Protein AF-A0A7S4ITD5-F1 (afdb_monomer)

Radius of gyration: 24.99 Å; Cα contacts (8 Å, |Δi|>4): 161; chains: 1; bounding box: 63×53×58 Å

pLDDT: mean 84.66, std 16.17, range [37.25, 98.0]

InterPro domains:
  IPR015943 WD40/YVTN repeat-like-containing domain superfamily [G3DSA:2.130.10.10] (2-122)
  IPR036322 WD40-repeat-containing domain superfamily [SSF50978] (5-65)
  IPR050687 Dynein axonemal intermediate chain 1/2/3/4 [PTHR12442] (1-124)

Sequence (159 aa):
RPAVIFIGKTDGNIDIWDLLDRSHEPSMTVNVTSAAVTSMQFHASANRQLLAVGDDQGTVHVMEVPRILRRAANNEKTFTQTFFDREVKRVEYGQRRVEERKAELQSKSEGKGGDDSKDELSPAEKAAKEEELLELTFRAMEEAFKEEMGLTEKPKEES

Foldseek 3Di:
DVQWDWDFAQQQKIFIQRCVPDVPGGPDIDRQDRGGFDDWDWDDDPQWIKIWTAGPVRDIDIDTDDPVRPDDDPCNVVVNVVSVVVVVVVVVVVVVVVVVVVVVVVVVVVVPPDDDDDDPDDPVRVVVVVVVVVVVVVVVVVVVVCVVVVVDDDPDDDD

Mean predicted aligned error: 14.82 Å

Nearest PDB structures (foldseek):
  8j07-assembly1_m2  TM=7.144E-01  e=4.613E-06  Homo sapiens
  8j07-assembly1_q1  TM=7.928E-01  e=2.045E-02  Homo sapiens
  8j07-assembly1_s1  TM=7.245E-01  e=1.367E-02  Homo sapiens
  5y31-assembly2_D  TM=6.666E-01  e=2.289E-01  Homo sapiens
  7uhy-assembly1_H-2  TM=6.322E-01  e=2.161E-01  Homo sapiens

Organism: NCBI:txid72548

Secondary structure (DSSP, 8-state):
-TTEEEEE-TTSEEEEEETTT-SSS-SEEEE--SS-EEEEEEEEETTEEEEEEEETTS-EEEEEPPHHHHSPPTTHHHHHHHHHHHHHHHHHHHHHHHHHHHHHHHHHHHTTSS--------HHHHHHHHHHHHHHHHHHHHHHHHHHTT---------

Solvent-accessible surface area (backbone atoms only — not comparable to full-atom values): 9401 Å² total; per-residue (Å²): 73,84,44,52,47,78,44,66,32,68,70,11,33,35,36,34,30,32,56,86,81,36,75,90,50,64,72,42,76,45,80,77,46,87,41,30,43,73,45,76,47,79,47,80,50,102,88,48,38,35,37,40,36,30,33,75,84,76,47,75,49,77,45,74,56,53,68,81,72,55,58,63,61,89,65,41,63,59,52,43,51,54,50,50,58,51,50,52,54,51,52,54,51,51,54,54,53,52,52,52,52,52,52,56,51,51,55,53,61,68,68,67,80,78,81,94,76,84,92,73,79,50,73,68,60,51,51,53,52,51,50,53,49,50,53,51,52,49,51,54,50,53,52,51,49,33,57,76,70,65,66,65,82,72,80,80,81,87,127

Structure (mmCIF, N/CA/C/O backbone):
data_AF-A0A7S4ITD5-F1
#
_entry.id   AF-A0A7S4ITD5-F1
#
loop_
_atom_site.group_PDB
_atom_site.id
_atom_site.type_symbol
_atom_site.label_atom_id
_atom_site.label_alt_id
_atom_site.label_comp_id
_atom_site.label_asym_id
_atom_site.label_entity_id
_atom_site.label_seq_id
_atom_site.pdbx_PDB_ins_code
_atom_site.Cartn_x
_atom_site.Cartn_y
_atom_site.Cartn_z
_atom_site.occupancy
_atom_site.B_iso_or_equiv
_atom_site.auth_seq_id
_atom_site.auth_comp_id
_atom_site.auth_asym_id
_atom_site.auth_atom_id
_atom_site.pdbx_PDB_model_num
ATOM 1 N N . ARG A 1 1 ? 8.542 8.799 -1.456 1.00 88.19 1 ARG A N 1
ATOM 2 C CA . ARG A 1 1 ? 7.323 9.497 -0.995 1.00 88.19 1 ARG A CA 1
ATOM 3 C C . ARG A 1 1 ? 6.844 8.807 0.266 1.00 88.19 1 ARG A C 1
ATOM 5 O O . ARG A 1 1 ? 6.531 7.633 0.159 1.00 88.19 1 ARG A O 1
ATOM 12 N N . PRO A 1 2 ? 6.928 9.441 1.444 1.00 89.38 2 PRO A N 1
ATOM 13 C CA . PRO A 1 2 ? 6.573 8.795 2.710 1.00 89.38 2 PRO A CA 1
ATOM 14 C C . PRO A 1 2 ? 5.062 8.599 2.918 1.00 89.38 2 PRO A C 1
ATOM 16 O O . PRO A 1 2 ? 4.696 7.748 3.715 1.00 89.38 2 PRO A O 1
ATOM 19 N N . ALA A 1 3 ? 4.203 9.347 2.216 1.00 93.38 3 ALA A N 1
ATOM 20 C CA . ALA A 1 3 ? 2.746 9.241 2.356 1.00 93.38 3 ALA A CA 1
ATOM 21 C C . ALA A 1 3 ? 2.096 8.163 1.471 1.00 93.38 3 ALA A C 1
ATOM 23 O O . ALA A 1 3 ? 0.890 7.945 1.571 1.00 93.38 3 ALA A O 1
ATOM 24 N N . VAL A 1 4 ? 2.873 7.531 0.582 1.00 94.75 4 VAL A N 1
ATOM 25 C CA . VAL A 1 4 ? 2.357 6.590 -0.417 1.00 94.75 4 VAL A CA 1
ATOM 26 C C . VAL A 1 4 ? 2.638 5.156 0.007 1.00 94.75 4 VAL A C 1
ATOM 28 O O . VAL A 1 4 ? 3.789 4.809 0.277 1.00 94.75 4 VAL A O 1
ATOM 31 N N . ILE A 1 5 ? 1.601 4.321 0.017 1.00 95.38 5 ILE A N 1
ATOM 32 C CA . ILE A 1 5 ? 1.662 2.911 0.414 1.00 95.38 5 ILE A CA 1
ATOM 33 C C . ILE A 1 5 ? 1.135 2.049 -0.733 1.00 95.38 5 ILE A C 1
ATOM 35 O O . ILE A 1 5 ? 0.177 2.416 -1.407 1.00 95.38 5 ILE A O 1
ATOM 39 N N . PHE A 1 6 ? 1.774 0.903 -0.955 1.00 97.12 6 PHE A N 1
ATOM 40 C CA . PHE A 1 6 ? 1.351 -0.096 -1.931 1.00 97.12 6 PHE A CA 1
ATOM 41 C C . PHE A 1 6 ? 0.923 -1.350 -1.177 1.00 97.12 6 PHE A C 1
ATOM 43 O O . PHE A 1 6 ? 1.674 -1.845 -0.335 1.00 97.12 6 PHE A O 1
ATOM 50 N N . ILE A 1 7 ? -0.267 -1.854 -1.481 1.00 97.44 7 ILE A N 1
ATOM 51 C CA . ILE A 1 7 ? -0.854 -3.030 -0.844 1.00 97.44 7 ILE A CA 1
ATOM 52 C C . ILE A 1 7 ? -1.181 -4.040 -1.936 1.00 97.44 7 ILE A C 1
ATOM 54 O O . ILE A 1 7 ? -2.013 -3.774 -2.798 1.00 97.44 7 ILE A O 1
ATOM 58 N N . GLY A 1 8 ? -0.512 -5.188 -1.905 1.00 97.38 8 GLY A N 1
ATOM 59 C CA . GLY A 1 8 ? -0.824 -6.321 -2.769 1.00 97.38 8 GLY A CA 1
ATOM 60 C C . GLY A 1 8 ? -1.982 -7.112 -2.176 1.00 97.38 8 GLY A C 1
ATOM 61 O O . GLY A 1 8 ? -1.991 -7.374 -0.973 1.00 97.38 8 GLY A O 1
ATOM 62 N N . LYS A 1 9 ? -2.958 -7.462 -3.009 1.00 97.31 9 LYS A N 1
ATOM 63 C CA . LYS A 1 9 ? -4.147 -8.219 -2.621 1.00 97.31 9 LYS A CA 1
ATOM 64 C C . LYS A 1 9 ? -4.092 -9.648 -3.161 1.00 97.31 9 LYS A C 1
ATOM 66 O O . LYS A 1 9 ? -3.332 -9.979 -4.073 1.00 97.31 9 LYS A O 1
ATOM 71 N N . THR A 1 10 ? -4.912 -10.511 -2.573 1.00 97.31 10 THR A N 1
ATOM 72 C CA . THR A 1 10 ? -5.017 -11.932 -2.938 1.00 97.31 10 THR A CA 1
ATOM 73 C C . THR A 1 10 ? -5.730 -12.166 -4.271 1.00 97.31 10 THR A C 1
ATOM 75 O O . THR A 1 10 ? -5.626 -13.248 -4.831 1.00 97.31 10 THR A O 1
ATOM 78 N N . ASP A 1 11 ? -6.418 -11.157 -4.801 1.00 96.31 11 ASP A N 1
ATOM 79 C CA . ASP A 1 11 ? -7.054 -11.158 -6.122 1.00 96.31 11 ASP A CA 1
ATOM 80 C C . ASP A 1 11 ? -6.102 -10.709 -7.250 1.00 96.31 11 ASP A C 1
ATOM 82 O O . ASP A 1 11 ? -6.534 -10.549 -8.391 1.00 96.31 11 ASP A O 1
ATOM 86 N N . GLY A 1 12 ? -4.824 -10.471 -6.930 1.00 96.25 12 GLY A N 1
ATOM 87 C CA . GLY A 1 12 ? -3.802 -10.045 -7.887 1.00 96.25 12 GLY A CA 1
ATOM 88 C C . GLY A 1 12 ? -3.799 -8.550 -8.213 1.00 96.25 12 GLY A C 1
ATOM 89 O O . GLY A 1 12 ? -3.003 -8.080 -9.037 1.00 96.25 12 GLY A O 1
ATOM 90 N N . ASN A 1 13 ? -4.645 -7.778 -7.526 1.00 97.56 13 ASN A N 1
ATOM 91 C CA . ASN A 1 13 ? -4.640 -6.325 -7.594 1.00 97.56 13 ASN A CA 1
ATOM 92 C C . ASN A 1 13 ? -3.625 -5.714 -6.617 1.00 97.56 13 ASN A C 1
ATOM 94 O O . ASN A 1 13 ? -3.350 -6.241 -5.539 1.00 97.56 13 ASN A O 1
ATOM 98 N N . ILE A 1 14 ? -3.114 -4.538 -6.971 1.00 97.88 14 ILE A N 1
ATOM 99 C CA . ILE A 1 14 ? -2.313 -3.683 -6.100 1.00 97.88 14 ILE A CA 1
ATOM 100 C C . ILE A 1 14 ? -3.061 -2.375 -5.877 1.00 97.88 14 ILE A C 1
ATOM 102 O O . ILE A 1 14 ? -3.307 -1.623 -6.822 1.00 97.88 14 ILE A O 1
ATOM 106 N N . ASP A 1 15 ? -3.378 -2.090 -4.619 1.00 97.56 15 ASP A N 1
ATOM 107 C CA . ASP A 1 15 ? -3.933 -0.811 -4.196 1.00 97.56 15 ASP A CA 1
ATOM 108 C C . ASP A 1 15 ? -2.815 0.153 -3.818 1.00 97.56 15 ASP A C 1
ATOM 110 O O . ASP A 1 15 ? -1.914 -0.161 -3.038 1.00 97.56 15 ASP A O 1
ATOM 114 N N . ILE A 1 16 ? -2.898 1.355 -4.365 1.00 96.75 16 ILE A N 1
ATOM 115 C CA . ILE A 1 16 ? -1.952 2.437 -4.147 1.00 96.75 16 ILE A CA 1
ATOM 116 C C . ILE A 1 16 ? -2.683 3.523 -3.372 1.00 96.75 16 ILE A C 1
ATOM 118 O O . ILE A 1 16 ? -3.628 4.137 -3.868 1.00 96.75 16 ILE A O 1
ATOM 122 N N . TRP A 1 17 ? -2.215 3.764 -2.157 1.00 96.69 17 TRP A N 1
ATOM 123 C CA . TRP A 1 17 ? -2.778 4.728 -1.225 1.00 96.69 17 TRP A CA 1
ATOM 124 C C . TRP A 1 17 ? -1.893 5.964 -1.168 1.00 96.69 17 TRP A C 1
ATOM 126 O O . TRP A 1 17 ? -0.683 5.828 -1.008 1.00 96.69 17 TRP A O 1
ATOM 136 N N . ASP A 1 18 ? -2.482 7.154 -1.260 1.00 94.38 18 ASP A N 1
ATOM 137 C CA . ASP A 1 18 ? -1.823 8.424 -0.953 1.00 94.38 18 ASP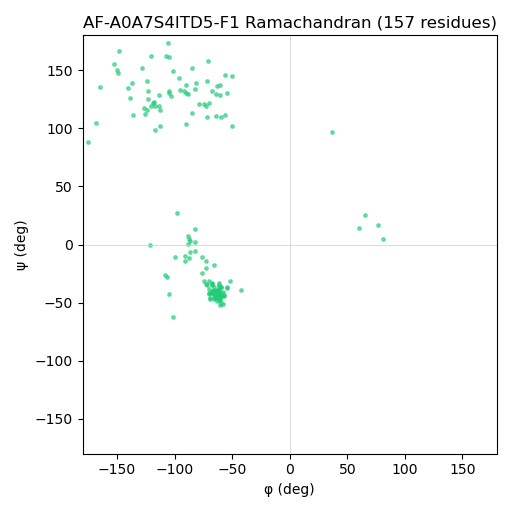 A CA 1
ATOM 138 C C . ASP A 1 18 ? -2.545 9.079 0.226 1.00 94.38 18 ASP A C 1
ATOM 140 O O . ASP A 1 18 ? -3.589 9.714 0.070 1.00 94.38 18 ASP A O 1
ATOM 144 N N . LEU A 1 19 ? -1.984 8.909 1.425 1.00 93.31 19 LEU A N 1
ATOM 145 C CA . LEU A 1 19 ? -2.635 9.312 2.675 1.00 93.31 19 LEU A CA 1
ATOM 146 C C . LEU A 1 19 ? -2.809 10.831 2.813 1.00 93.31 19 LEU A C 1
ATOM 148 O O . LEU A 1 19 ? -3.607 11.280 3.634 1.00 93.31 19 LEU A O 1
ATOM 152 N N . LEU A 1 20 ? -2.067 11.621 2.033 1.00 91.75 20 LEU A N 1
ATOM 153 C CA . LEU A 1 20 ? -2.190 13.079 2.019 1.00 91.75 20 LEU A CA 1
ATOM 154 C C . LEU A 1 20 ? -3.191 13.586 0.967 1.00 91.75 20 LEU A C 1
ATOM 156 O O . LEU A 1 20 ? -3.520 14.770 0.996 1.00 91.75 20 LEU A O 1
ATOM 160 N N . ASP A 1 21 ? -3.671 12.717 0.072 1.00 90.88 21 ASP A N 1
ATOM 161 C CA . ASP A 1 21 ? -4.739 13.005 -0.897 1.00 90.88 21 ASP A CA 1
ATOM 162 C C . ASP A 1 21 ? -6.073 12.409 -0.426 1.00 90.88 21 ASP A C 1
ATOM 164 O O . ASP A 1 21 ? -7.023 13.130 -0.116 1.00 90.88 21 ASP A O 1
ATOM 168 N N . ARG A 1 22 ? -6.131 11.077 -0.306 1.00 92.19 22 ARG A N 1
ATOM 169 C CA . ARG A 1 22 ? -7.322 10.325 0.100 1.00 92.19 22 ARG A CA 1
ATOM 170 C C . ARG A 1 22 ? -6.934 9.248 1.104 1.00 92.19 22 ARG A C 1
ATOM 172 O O . ARG A 1 22 ? -6.274 8.271 0.773 1.00 92.19 22 ARG A O 1
ATOM 179 N N . SER A 1 23 ? -7.368 9.429 2.350 1.00 92.75 23 SER A N 1
ATOM 180 C CA . SER A 1 23 ? -7.108 8.481 3.441 1.00 92.75 23 SER A CA 1
ATOM 181 C C . SER A 1 23 ? -8.189 7.409 3.614 1.00 92.75 23 SER A C 1
ATOM 183 O O . SER A 1 23 ? -7.965 6.439 4.328 1.00 92.75 23 SER A O 1
ATOM 185 N N . HIS A 1 24 ? -9.361 7.584 2.998 1.00 91.88 24 HIS A N 1
ATOM 186 C CA . HIS A 1 24 ? -10.528 6.711 3.177 1.00 91.88 24 HIS A CA 1
ATOM 187 C C . HIS A 1 24 ? -10.704 5.679 2.054 1.00 91.88 24 HIS A C 1
ATOM 189 O O . HIS A 1 24 ? -11.520 4.774 2.188 1.00 91.88 24 HIS A O 1
ATOM 195 N N . GLU A 1 25 ? -9.957 5.810 0.958 1.00 95.88 25 GLU A N 1
ATOM 196 C CA . GLU A 1 25 ? -10.015 4.917 -0.199 1.00 95.88 25 GLU A CA 1
ATOM 197 C C . GLU A 1 25 ? -8.664 4.897 -0.933 1.00 95.88 25 GLU A C 1
ATOM 199 O O . GLU A 1 25 ? -7.910 5.875 -0.842 1.00 95.88 25 GLU A O 1
ATOM 204 N N . PRO A 1 26 ? -8.341 3.823 -1.677 1.00 96.56 26 PRO A N 1
ATOM 205 C CA . PRO A 1 26 ? -7.137 3.789 -2.492 1.00 96.56 26 PRO A CA 1
ATOM 206 C C . PRO A 1 26 ? -7.197 4.856 -3.590 1.00 96.56 26 PRO A C 1
ATOM 208 O O . PRO A 1 26 ? -8.195 5.012 -4.296 1.00 96.56 26 PRO A O 1
ATOM 211 N N . SER A 1 27 ? -6.091 5.569 -3.790 1.00 94.81 27 SER A N 1
ATOM 212 C CA . SER A 1 27 ? -5.991 6.575 -4.846 1.00 94.81 27 SER A CA 1
ATOM 213 C C . SER A 1 27 ? -6.022 5.939 -6.237 1.00 94.81 27 SER A C 1
ATOM 215 O O . SER A 1 27 ? -6.526 6.552 -7.183 1.00 94.81 27 SER A O 1
ATOM 217 N N . MET A 1 28 ? -5.466 4.728 -6.363 1.00 94.38 28 MET A N 1
ATOM 218 C CA . MET A 1 28 ? -5.457 3.919 -7.582 1.00 94.38 28 MET A CA 1
ATOM 219 C C . MET A 1 28 ? -5.462 2.426 -7.236 1.00 94.38 28 MET A C 1
ATOM 221 O O . MET A 1 28 ? -4.817 2.016 -6.276 1.00 94.38 28 MET A O 1
ATOM 225 N N . THR A 1 29 ? -6.085 1.613 -8.084 1.00 96.38 29 THR A N 1
ATOM 226 C CA . THR A 1 29 ? -5.979 0.147 -8.049 1.00 96.38 29 THR A CA 1
ATOM 227 C C . THR A 1 29 ? -5.486 -0.335 -9.406 1.00 96.38 29 THR A C 1
ATOM 229 O O . THR A 1 29 ? -5.999 0.096 -10.440 1.00 96.38 29 THR A O 1
ATOM 232 N N . VAL A 1 30 ? -4.479 -1.206 -9.417 1.00 95.75 30 VAL A N 1
ATOM 233 C CA . VAL A 1 30 ? -3.892 -1.763 -10.641 1.00 95.75 30 VAL A CA 1
ATOM 234 C C . VAL A 1 30 ? -3.963 -3.281 -10.592 1.00 95.75 30 VAL A C 1
ATOM 236 O O . VAL A 1 30 ? -3.444 -3.886 -9.661 1.00 95.75 30 VAL A O 1
ATOM 239 N N . ASN A 1 31 ? -4.561 -3.893 -11.611 1.00 96.50 31 ASN A N 1
ATOM 240 C CA . ASN A 1 31 ? -4.513 -5.340 -11.792 1.00 96.50 31 ASN A CA 1
ATOM 241 C C . ASN A 1 31 ? -3.163 -5.732 -12.407 1.00 96.50 31 ASN A C 1
ATOM 243 O O . ASN A 1 31 ? -2.815 -5.241 -13.484 1.00 96.50 31 ASN A O 1
ATOM 247 N N . VAL A 1 32 ? -2.406 -6.579 -11.708 1.00 95.50 32 VAL A N 1
ATOM 248 C CA . VAL A 1 32 ? -1.096 -7.067 -12.162 1.00 95.50 32 VAL A CA 1
ATOM 249 C C . VAL A 1 32 ? -1.178 -8.511 -12.643 1.00 95.50 32 VAL A C 1
ATOM 251 O O . VAL A 1 32 ? -0.582 -8.852 -13.662 1.00 95.50 32 VAL A O 1
ATOM 254 N N . THR A 1 33 ? -1.906 -9.356 -11.921 1.00 95.12 33 THR A N 1
ATOM 255 C CA . THR A 1 33 ? -2.037 -10.788 -12.200 1.00 95.12 33 THR A CA 1
ATOM 256 C C . THR A 1 33 ? -3.427 -11.266 -11.775 1.00 95.12 33 THR A C 1
ATOM 258 O O . THR A 1 33 ? -4.140 -10.560 -11.073 1.00 95.12 33 THR A O 1
ATOM 261 N N . SER A 1 34 ? -3.835 -12.463 -12.195 1.00 94.88 34 SER A N 1
ATOM 262 C CA . SER A 1 34 ? -5.045 -13.127 -11.681 1.00 94.88 34 SER A CA 1
ATOM 263 C C . SER A 1 34 ? -4.777 -13.989 -10.439 1.00 94.88 34 SER A C 1
ATOM 265 O O . SER A 1 34 ? -5.682 -14.667 -9.960 1.00 94.88 34 SER A O 1
ATOM 267 N N . ALA A 1 35 ? -3.526 -14.028 -9.979 1.00 96.38 35 ALA A N 1
ATOM 268 C CA . ALA A 1 35 ? -3.024 -14.839 -8.874 1.00 96.38 35 ALA A CA 1
ATOM 269 C C . ALA A 1 35 ? -2.778 -13.994 -7.612 1.00 96.38 35 ALA A C 1
ATOM 271 O O . ALA A 1 35 ? -2.635 -12.777 -7.703 1.00 96.38 35 ALA A O 1
ATOM 272 N N . ALA A 1 36 ? -2.680 -14.609 -6.431 1.00 97.56 36 ALA A N 1
ATOM 273 C CA . ALA A 1 36 ? -2.458 -13.847 -5.204 1.00 97.56 36 ALA A CA 1
ATOM 274 C C . ALA A 1 36 ? -1.068 -13.195 -5.184 1.00 97.56 36 ALA A C 1
ATOM 276 O O . ALA A 1 36 ? -0.060 -13.859 -5.433 1.00 97.56 36 ALA A O 1
ATOM 277 N N . VAL A 1 37 ? -0.997 -11.903 -4.841 1.00 97.69 37 VAL A N 1
ATOM 278 C CA . VAL A 1 37 ? 0.288 -11.224 -4.621 1.00 97.69 37 VAL A CA 1
ATOM 279 C C . VAL A 1 37 ? 0.891 -11.717 -3.307 1.00 97.69 37 VAL A C 1
ATOM 281 O O . VAL A 1 37 ? 0.309 -11.525 -2.242 1.00 97.69 37 VAL A O 1
ATOM 284 N N . THR A 1 38 ? 2.077 -12.320 -3.373 1.00 97.38 38 THR A N 1
ATOM 285 C CA . THR A 1 38 ? 2.767 -12.902 -2.208 1.00 97.38 38 THR A CA 1
ATOM 286 C C . THR A 1 38 ? 3.953 -12.068 -1.745 1.00 97.38 38 THR A C 1
ATOM 288 O O . THR A 1 38 ? 4.311 -12.087 -0.568 1.00 97.38 38 THR A O 1
ATOM 291 N N . SER A 1 39 ? 4.581 -11.317 -2.652 1.00 96.75 39 SER A N 1
ATOM 292 C CA . SER A 1 39 ? 5.741 -10.487 -2.332 1.00 96.75 39 SER A CA 1
ATOM 293 C C . SER A 1 39 ? 5.822 -9.253 -3.220 1.00 96.75 39 SER A C 1
ATOM 295 O O . SER A 1 39 ? 5.400 -9.256 -4.375 1.00 96.75 39 SER A O 1
ATOM 297 N N . MET A 1 40 ? 6.386 -8.178 -2.674 1.00 97.12 40 MET A N 1
ATOM 298 C CA . MET A 1 40 ? 6.629 -6.937 -3.398 1.00 97.12 40 MET A CA 1
ATOM 299 C C . MET A 1 40 ? 7.973 -6.350 -2.986 1.00 97.12 40 MET A C 1
ATOM 301 O O . MET A 1 40 ? 8.275 -6.255 -1.798 1.00 97.12 40 MET A O 1
ATOM 305 N N . GLN A 1 41 ? 8.764 -5.913 -3.963 1.00 96.75 41 GLN A N 1
ATOM 306 C CA . GLN A 1 41 ? 10.059 -5.287 -3.720 1.00 96.75 41 GLN A CA 1
ATOM 307 C C . GLN A 1 41 ? 10.262 -4.092 -4.647 1.00 96.75 41 GLN A C 1
ATOM 309 O O . GLN A 1 41 ? 10.206 -4.205 -5.872 1.00 96.75 41 GLN A O 1
ATOM 314 N N . PHE A 1 42 ? 10.568 -2.937 -4.058 1.00 95.38 42 PHE A N 1
ATOM 315 C CA . PHE A 1 42 ? 10.980 -1.768 -4.825 1.00 95.38 42 PHE A CA 1
ATOM 316 C C . PHE A 1 42 ? 12.460 -1.852 -5.188 1.00 95.38 42 PHE A C 1
ATOM 318 O O . PHE A 1 42 ? 13.305 -2.186 -4.354 1.00 95.38 42 PHE A O 1
ATOM 325 N N . HIS A 1 43 ? 12.771 -1.454 -6.417 1.00 94.12 43 HIS A N 1
ATOM 326 C CA . HIS A 1 43 ? 14.126 -1.205 -6.881 1.00 94.12 43 HIS A CA 1
ATOM 327 C C . HIS A 1 43 ? 14.207 0.202 -7.475 1.00 94.12 43 HIS A C 1
ATOM 329 O O . HIS A 1 43 ? 13.536 0.518 -8.458 1.00 94.12 43 HIS A O 1
ATOM 335 N N . ALA A 1 44 ? 15.016 1.069 -6.871 1.00 88.62 44 ALA A N 1
ATOM 336 C CA . ALA A 1 44 ? 15.191 2.443 -7.324 1.00 88.62 44 ALA A CA 1
ATOM 337 C C . ALA A 1 44 ? 16.540 2.617 -8.032 1.00 88.62 44 ALA A C 1
ATOM 339 O O . ALA A 1 44 ? 17.588 2.266 -7.498 1.00 88.62 44 ALA A O 1
ATOM 340 N N . SER A 1 45 ? 16.498 3.214 -9.220 1.00 84.62 45 SER A N 1
ATOM 341 C CA . SER A 1 45 ? 17.642 3.711 -9.983 1.00 84.62 45 SER A CA 1
ATOM 342 C C . SER A 1 45 ? 17.468 5.217 -10.215 1.00 84.62 45 SER A C 1
ATOM 344 O O . SER A 1 45 ? 16.359 5.737 -10.088 1.00 84.62 45 SER A O 1
ATOM 346 N N . ALA A 1 46 ? 18.542 5.931 -10.565 1.00 79.06 46 ALA A N 1
ATOM 347 C CA . ALA A 1 46 ? 18.624 7.398 -10.557 1.00 79.06 46 ALA A CA 1
ATOM 348 C C . ALA A 1 46 ? 17.381 8.132 -11.108 1.00 79.06 46 ALA A C 1
ATOM 350 O O . ALA A 1 46 ? 16.961 9.132 -10.534 1.00 79.06 46 ALA A O 1
ATOM 351 N N . ASN A 1 47 ? 16.758 7.618 -12.177 1.00 82.94 47 ASN A N 1
ATOM 352 C CA . ASN A 1 47 ? 15.570 8.223 -12.792 1.00 82.94 47 ASN A CA 1
ATOM 353 C C . ASN A 1 47 ? 14.333 7.317 -12.851 1.00 82.94 47 ASN A C 1
ATOM 355 O O . ASN A 1 47 ? 13.292 7.754 -13.349 1.00 82.94 47 ASN A O 1
ATOM 359 N N . ARG A 1 48 ? 14.412 6.072 -12.373 1.00 90.44 48 ARG A N 1
ATOM 360 C CA . ARG A 1 48 ? 13.353 5.063 -12.523 1.00 90.44 48 ARG A CA 1
ATOM 361 C C . ARG A 1 48 ? 13.165 4.318 -11.216 1.00 90.44 48 ARG A C 1
ATOM 363 O O . ARG A 1 48 ? 14.135 3.963 -10.560 1.00 90.44 48 ARG A O 1
ATOM 370 N N . GLN A 1 49 ? 11.920 4.058 -10.858 1.00 93.81 49 GLN A N 1
ATOM 371 C CA . GLN A 1 49 ? 11.605 3.169 -9.751 1.00 93.81 49 GLN A CA 1
ATOM 372 C C . GLN A 1 49 ? 10.797 2.013 -10.314 1.00 93.81 49 GLN A C 1
ATOM 374 O O . GLN A 1 49 ? 9.770 2.235 -10.948 1.00 93.81 49 GLN A O 1
ATOM 379 N N . LEU A 1 50 ? 11.304 0.805 -10.122 1.00 95.69 50 LEU A N 1
ATOM 380 C CA . LEU A 1 50 ? 10.648 -0.434 -10.494 1.00 95.69 50 LEU A CA 1
ATOM 381 C C . LEU A 1 50 ? 10.034 -1.065 -9.248 1.00 95.69 50 LEU A C 1
ATOM 383 O O . LEU A 1 50 ? 10.553 -0.915 -8.138 1.00 95.69 50 LEU A O 1
ATOM 387 N N . LEU A 1 51 ? 8.938 -1.772 -9.459 1.00 96.56 51 LEU A N 1
ATOM 388 C CA . LEU A 1 51 ? 8.287 -2.624 -8.484 1.00 96.56 51 LEU A CA 1
ATOM 389 C C . LEU A 1 51 ? 8.276 -4.039 -9.060 1.00 96.56 51 LEU A C 1
ATOM 391 O O . LEU A 1 51 ? 7.727 -4.262 -10.138 1.00 96.56 51 LEU A O 1
ATOM 395 N N . ALA A 1 52 ? 8.927 -4.963 -8.359 1.00 97.75 52 ALA A N 1
ATOM 396 C CA . ALA A 1 52 ? 8.814 -6.391 -8.609 1.00 97.75 52 ALA A CA 1
ATOM 397 C C . ALA A 1 52 ? 7.699 -6.954 -7.722 1.00 97.75 52 ALA A C 1
ATOM 399 O O . ALA A 1 52 ? 7.668 -6.661 -6.526 1.00 97.75 52 ALA A O 1
ATOM 400 N N . VAL A 1 53 ? 6.804 -7.738 -8.312 1.00 98.00 53 VAL A N 1
ATOM 401 C CA . VAL A 1 53 ? 5.623 -8.330 -7.678 1.00 98.00 53 VAL A CA 1
ATOM 402 C C . VAL A 1 53 ? 5.686 -9.832 -7.918 1.00 98.00 53 VAL A C 1
ATOM 404 O O . VAL A 1 53 ? 5.597 -10.269 -9.062 1.00 98.00 53 VAL A O 1
ATOM 407 N N . GLY A 1 54 ? 5.890 -10.612 -6.861 1.00 97.88 54 GLY A N 1
ATOM 408 C CA . GLY A 1 54 ? 5.822 -12.069 -6.922 1.00 97.88 54 GLY A CA 1
ATOM 409 C C . GLY A 1 54 ? 4.404 -12.548 -6.639 1.00 97.88 54 GLY A C 1
ATOM 410 O O . GLY A 1 54 ? 3.758 -12.038 -5.718 1.00 97.88 54 GLY A O 1
ATOM 411 N N . ASP A 1 55 ? 3.936 -13.516 -7.420 1.00 97.44 55 ASP A N 1
ATOM 412 C CA . ASP A 1 55 ? 2.650 -14.181 -7.215 1.00 97.44 55 ASP A CA 1
ATOM 413 C C . ASP A 1 55 ? 2.798 -15.605 -6.650 1.00 97.44 55 ASP A C 1
ATOM 415 O O . ASP A 1 55 ? 3.906 -16.113 -6.454 1.00 97.44 55 ASP A O 1
ATOM 419 N N . ASP A 1 56 ? 1.673 -16.234 -6.307 1.00 97.12 56 ASP A N 1
ATOM 420 C CA . ASP A 1 56 ? 1.624 -17.605 -5.776 1.00 97.12 56 ASP A CA 1
ATOM 421 C C . ASP A 1 56 ? 1.832 -18.697 -6.843 1.00 97.12 56 ASP A C 1
ATOM 423 O O . ASP A 1 56 ? 2.078 -19.853 -6.499 1.00 97.12 56 ASP A O 1
ATOM 427 N N . GLN A 1 57 ? 1.814 -18.331 -8.128 1.00 96.44 57 GLN A N 1
ATOM 428 C CA . GLN A 1 57 ? 2.119 -19.221 -9.251 1.00 96.44 57 GLN A CA 1
ATOM 429 C C . GLN A 1 57 ? 3.624 -19.271 -9.557 1.00 96.44 57 GLN A C 1
ATOM 431 O O . GLN A 1 57 ? 4.048 -19.923 -10.513 1.00 96.44 57 GLN A O 1
ATOM 436 N N . GLY A 1 58 ? 4.448 -18.583 -8.759 1.00 95.06 58 GLY A N 1
ATOM 437 C CA . GLY A 1 58 ? 5.898 -18.537 -8.931 1.00 95.06 58 GLY A CA 1
ATOM 438 C C . GLY A 1 58 ? 6.356 -17.614 -10.062 1.00 95.06 58 GLY A C 1
ATOM 439 O O . GLY A 1 58 ? 7.501 -17.718 -10.504 1.00 95.06 58 GLY A O 1
ATOM 440 N N . THR A 1 59 ? 5.493 -16.713 -10.536 1.00 96.88 59 THR A N 1
ATOM 441 C CA . THR A 1 59 ? 5.831 -15.700 -11.540 1.00 96.88 59 THR A CA 1
ATOM 442 C C . THR A 1 59 ? 6.174 -14.374 -10.862 1.00 96.88 59 THR A C 1
ATOM 444 O O . THR A 1 59 ? 5.589 -13.986 -9.851 1.00 96.88 59 THR A O 1
ATOM 447 N N . VAL A 1 60 ? 7.149 -13.655 -11.426 1.00 97.38 60 VAL A N 1
ATOM 448 C CA . VAL A 1 60 ? 7.511 -12.301 -10.990 1.00 97.38 60 VAL A CA 1
ATOM 449 C C . VAL A 1 60 ? 7.174 -11.305 -12.090 1.00 97.38 60 VAL A C 1
ATOM 451 O O . VAL A 1 60 ? 7.743 -11.346 -13.181 1.00 97.38 60 VAL A O 1
ATOM 454 N N . HIS A 1 61 ? 6.289 -10.368 -11.773 1.00 96.69 61 HIS A N 1
ATOM 455 C CA . HIS A 1 61 ? 5.904 -9.256 -12.634 1.00 96.69 61 HIS A CA 1
ATOM 456 C C . HIS A 1 61 ? 6.738 -8.029 -12.275 1.00 96.69 61 HIS A C 1
ATOM 458 O O . HIS A 1 61 ? 6.878 -7.686 -11.103 1.00 96.69 61 HIS A O 1
ATOM 464 N N . VAL A 1 62 ? 7.303 -7.346 -13.271 1.00 96.12 62 VAL A N 1
ATOM 465 C CA . VAL A 1 62 ? 8.099 -6.129 -13.051 1.00 96.12 62 VAL A CA 1
ATOM 466 C C . VAL A 1 62 ? 7.426 -4.957 -13.743 1.00 96.12 62 VAL A C 1
ATOM 468 O O . VAL A 1 62 ? 7.243 -4.964 -14.958 1.00 96.12 62 VAL A O 1
ATOM 471 N N . MET A 1 63 ? 7.102 -3.923 -12.972 1.00 94.75 63 MET A N 1
ATOM 472 C CA . MET A 1 63 ? 6.437 -2.721 -13.468 1.00 94.75 63 MET A CA 1
ATOM 473 C C . MET A 1 63 ? 7.181 -1.451 -13.060 1.00 94.75 63 MET A C 1
ATOM 475 O O . MET A 1 63 ? 7.863 -1.405 -12.037 1.00 94.75 63 MET A O 1
ATOM 479 N N . GLU A 1 64 ? 7.060 -0.395 -13.864 1.00 94.19 64 GLU A N 1
ATOM 480 C CA . GLU A 1 64 ? 7.604 0.915 -13.511 1.00 94.19 64 GLU A CA 1
ATOM 481 C C . GLU A 1 64 ? 6.585 1.726 -12.706 1.00 94.19 64 GLU A C 1
ATOM 483 O O . GLU A 1 64 ? 5.445 1.910 -13.125 1.00 94.19 64 GLU A O 1
ATOM 488 N N . VAL A 1 65 ? 7.021 2.268 -11.568 1.00 94.06 65 VAL A N 1
ATOM 489 C CA . VAL A 1 65 ? 6.213 3.148 -10.721 1.00 94.06 65 VAL A CA 1
ATOM 490 C C . VAL A 1 65 ? 6.100 4.525 -11.385 1.00 94.06 65 VAL A C 1
ATOM 492 O O . VAL A 1 65 ? 7.132 5.178 -11.577 1.00 94.06 65 VAL A O 1
ATOM 495 N N . PRO A 1 66 ? 4.888 5.024 -11.698 1.00 91.19 66 PRO A N 1
ATOM 496 C CA . PRO A 1 66 ? 4.684 6.344 -12.288 1.00 91.19 66 PRO A CA 1
ATOM 497 C C . PRO A 1 66 ? 5.404 7.473 -11.542 1.00 91.19 66 PRO A C 1
ATOM 499 O O . PRO A 1 66 ? 5.486 7.490 -10.312 1.00 91.19 66 PRO A O 1
ATOM 502 N N . ARG A 1 67 ? 5.884 8.482 -12.284 1.00 90.38 67 ARG A N 1
ATOM 503 C CA . ARG A 1 67 ? 6.649 9.608 -11.714 1.00 90.38 67 ARG A CA 1
ATOM 504 C C . ARG A 1 67 ? 5.903 10.321 -10.580 1.00 90.38 67 ARG A C 1
ATOM 506 O O . ARG A 1 67 ? 6.536 10.724 -9.603 1.00 90.38 67 ARG A O 1
ATOM 513 N N . ILE A 1 68 ? 4.582 10.446 -10.710 1.00 89.06 68 ILE A N 1
ATOM 514 C CA . ILE A 1 68 ? 3.712 11.076 -9.713 1.00 89.06 68 ILE A CA 1
ATOM 515 C C . ILE A 1 68 ? 3.743 10.336 -8.368 1.00 89.06 68 ILE A C 1
ATOM 517 O O . ILE A 1 68 ? 3.713 10.983 -7.334 1.00 89.06 68 ILE A O 1
ATOM 521 N N . LEU A 1 69 ? 3.910 9.009 -8.356 1.00 89.38 69 LEU A N 1
ATOM 522 C CA . LEU A 1 69 ? 3.914 8.181 -7.142 1.00 89.38 69 LEU A CA 1
ATOM 523 C C . LEU A 1 69 ? 5.297 8.057 -6.484 1.00 89.38 69 LEU A C 1
ATOM 525 O O . LEU A 1 69 ? 5.401 7.619 -5.343 1.00 89.38 69 LEU A O 1
ATOM 529 N N . ARG A 1 70 ? 6.372 8.474 -7.167 1.00 89.25 70 ARG A N 1
ATOM 530 C CA . ARG A 1 70 ? 7.748 8.385 -6.637 1.00 89.25 70 ARG A CA 1
ATOM 531 C C . ARG A 1 70 ? 8.376 9.722 -6.253 1.00 89.25 70 ARG A C 1
ATOM 533 O O . ARG A 1 70 ? 9.244 9.761 -5.380 1.00 89.25 70 ARG A O 1
ATOM 540 N N . ARG A 1 71 ? 7.944 10.832 -6.860 1.00 88.25 71 ARG A N 1
ATOM 541 C CA . ARG A 1 71 ? 8.492 12.168 -6.578 1.00 88.25 71 ARG A CA 1
ATOM 542 C C . ARG A 1 71 ? 7.813 12.799 -5.366 1.00 88.25 71 ARG A C 1
ATOM 544 O O . ARG A 1 71 ? 6.645 13.150 -5.444 1.00 88.25 71 ARG A O 1
ATOM 551 N N . ALA A 1 72 ? 8.565 12.990 -4.285 1.00 85.56 72 ALA A N 1
ATOM 552 C CA . ALA A 1 72 ? 8.038 13.661 -3.104 1.00 85.56 72 ALA A CA 1
ATOM 553 C C . ALA A 1 72 ? 7.839 15.161 -3.315 1.00 85.56 72 ALA A C 1
ATOM 555 O O . ALA A 1 72 ? 8.667 15.819 -3.952 1.00 85.56 72 ALA A O 1
ATOM 556 N N . ALA A 1 73 ? 6.746 15.679 -2.762 1.00 84.38 73 ALA A N 1
ATOM 557 C CA . ALA A 1 73 ? 6.551 17.108 -2.594 1.00 84.38 73 ALA A CA 1
ATOM 558 C C . ALA A 1 73 ? 7.489 17.643 -1.499 1.00 84.38 73 ALA A C 1
ATOM 560 O O . ALA A 1 73 ? 7.964 16.906 -0.626 1.00 84.38 73 ALA A O 1
ATOM 561 N N . ASN A 1 74 ? 7.759 18.947 -1.528 1.00 87.62 74 ASN A N 1
ATOM 562 C CA . ASN A 1 74 ? 8.541 19.589 -0.474 1.00 87.62 74 ASN A CA 1
ATOM 563 C C . ASN A 1 74 ? 7.816 19.427 0.871 1.00 87.62 74 ASN A C 1
ATOM 565 O O . ASN A 1 74 ? 6.601 19.592 0.942 1.00 87.62 74 ASN A O 1
ATOM 569 N N . ASN A 1 75 ? 8.561 19.111 1.932 1.00 90.50 75 ASN A N 1
ATOM 570 C CA . ASN A 1 75 ? 8.039 18.899 3.291 1.00 90.50 75 ASN A CA 1
ATOM 571 C C . ASN A 1 75 ? 7.009 17.759 3.441 1.00 90.50 75 ASN A C 1
ATOM 573 O O . ASN A 1 75 ? 6.389 17.641 4.497 1.00 90.50 75 ASN A O 1
ATOM 577 N N . GLU A 1 76 ? 6.864 16.867 2.451 1.00 93.31 76 GLU A N 1
ATOM 578 C CA . GLU A 1 76 ? 5.909 15.744 2.509 1.00 93.31 76 GLU A CA 1
ATOM 579 C C . GLU A 1 76 ? 6.111 14.875 3.759 1.00 93.31 76 GLU A C 1
ATOM 581 O O . GLU A 1 76 ? 5.145 14.450 4.386 1.00 93.31 76 GLU A O 1
ATOM 586 N N . LYS A 1 77 ? 7.366 14.673 4.183 1.00 92.75 77 LYS A N 1
ATOM 587 C CA . LYS A 1 77 ? 7.691 13.935 5.412 1.00 92.75 77 LYS A CA 1
ATOM 588 C C . LYS A 1 77 ? 7.064 14.575 6.654 1.00 92.75 77 LYS A C 1
ATOM 590 O O . LYS A 1 77 ? 6.485 13.864 7.468 1.00 92.75 77 LYS A O 1
ATOM 595 N N . THR A 1 78 ? 7.145 15.897 6.779 1.00 94.62 78 THR A N 1
ATOM 596 C CA . THR A 1 78 ? 6.574 16.644 7.908 1.00 94.62 78 THR A CA 1
ATOM 597 C C . THR A 1 78 ? 5.050 16.589 7.892 1.00 94.62 78 THR A C 1
ATOM 599 O O . THR A 1 78 ? 4.436 16.373 8.935 1.00 94.62 78 THR A O 1
ATOM 602 N N . PHE A 1 79 ? 4.431 16.726 6.715 1.00 94.00 79 PHE A N 1
ATOM 603 C CA . PHE A 1 79 ? 2.977 16.595 6.580 1.00 94.00 79 PHE A CA 1
ATOM 604 C C . PHE A 1 79 ? 2.494 15.189 6.928 1.00 94.00 79 PHE A C 1
ATOM 606 O O . PHE A 1 79 ? 1.520 15.051 7.658 1.00 94.00 79 PHE A O 1
ATOM 613 N N . THR A 1 80 ? 3.221 14.163 6.484 1.00 94.50 80 THR A N 1
ATOM 614 C CA . THR A 1 80 ? 2.927 12.760 6.807 1.00 94.50 80 THR A CA 1
ATOM 615 C C . THR A 1 80 ? 2.996 12.518 8.316 1.00 94.50 80 THR A C 1
ATOM 617 O O . THR A 1 80 ? 2.083 11.937 8.889 1.00 94.50 80 THR A O 1
ATOM 620 N N . GLN A 1 81 ? 4.041 13.015 8.987 1.00 95.31 81 GLN A N 1
ATOM 621 C CA . GLN A 1 81 ? 4.159 12.916 10.448 1.00 95.31 81 GLN A CA 1
ATOM 622 C C . GLN A 1 81 ? 3.005 13.629 11.162 1.00 95.31 81 GLN A C 1
ATOM 624 O O . GLN A 1 81 ? 2.338 13.035 11.999 1.00 95.31 81 GLN A O 1
ATOM 629 N N . THR A 1 82 ? 2.705 14.866 10.759 1.00 95.75 82 THR A N 1
ATOM 630 C CA . THR A 1 82 ? 1.607 15.648 11.348 1.00 95.75 82 THR A CA 1
ATOM 631 C C . THR A 1 82 ? 0.246 14.975 11.141 1.00 95.75 82 THR A C 1
ATOM 633 O O . THR A 1 82 ? -0.620 15.064 12.010 1.00 95.75 82 THR A O 1
ATOM 636 N N . PHE A 1 83 ? 0.036 14.321 9.994 1.00 94.56 83 PHE A N 1
ATOM 637 C CA . PHE A 1 83 ? -1.166 13.539 9.719 1.00 94.56 83 PHE A CA 1
ATOM 638 C C . PHE A 1 83 ? -1.313 12.391 10.723 1.00 94.56 83 PHE A C 1
ATOM 640 O O . PHE A 1 83 ? -2.342 12.304 11.390 1.00 94.56 83 PHE A O 1
ATOM 647 N N . PHE A 1 84 ? -0.267 11.579 10.905 1.00 94.94 84 PHE A N 1
ATOM 648 C CA . PHE A 1 84 ? -0.294 10.483 11.875 1.00 94.94 84 PHE A CA 1
ATOM 649 C C . PHE A 1 84 ? -0.486 10.978 13.312 1.00 94.94 84 PHE A C 1
ATOM 651 O O . PHE A 1 84 ? -1.324 10.433 14.023 1.00 94.94 84 PHE A O 1
ATOM 658 N N . ASP A 1 85 ? 0.192 12.052 13.723 1.00 96.69 85 ASP A N 1
ATOM 659 C CA . ASP A 1 85 ? 0.037 12.619 15.071 1.00 96.69 85 ASP A CA 1
ATOM 660 C C . ASP A 1 85 ? -1.407 13.065 15.359 1.00 96.69 85 ASP A C 1
ATOM 662 O O . ASP A 1 85 ? -1.899 12.950 16.485 1.00 96.69 85 ASP A O 1
ATOM 666 N N . ARG A 1 86 ? -2.105 13.603 14.349 1.00 95.56 86 ARG A N 1
ATOM 667 C CA . ARG A 1 86 ? -3.523 13.975 14.463 1.00 95.56 86 ARG A CA 1
ATOM 668 C C . ARG A 1 86 ? -4.416 12.746 14.551 1.00 95.56 86 ARG A C 1
ATOM 670 O O . ARG A 1 86 ? -5.345 12.748 15.356 1.00 95.56 86 ARG A O 1
ATOM 677 N N . GLU A 1 87 ? -4.132 11.721 13.756 1.00 94.38 87 GLU A N 1
ATOM 678 C CA . GLU A 1 87 ? -4.953 10.514 13.720 1.00 94.38 87 GLU A CA 1
ATOM 679 C C . GLU A 1 87 ? -4.815 9.691 15.005 1.00 94.38 87 GLU A C 1
ATOM 681 O O . GLU A 1 87 ? -5.821 9.241 15.547 1.00 94.38 87 GLU A O 1
ATOM 686 N N . VAL A 1 88 ? -3.609 9.608 15.579 1.00 96.00 88 VAL A N 1
ATOM 687 C CA . VAL A 1 88 ? -3.383 8.999 16.902 1.00 96.00 88 VAL A CA 1
ATOM 688 C C . VAL A 1 88 ? -4.222 9.704 17.969 1.00 96.00 88 VAL A C 1
ATOM 690 O O . VAL A 1 88 ? -5.018 9.061 18.650 1.00 96.00 88 VAL A O 1
ATOM 693 N N . LYS A 1 89 ? -4.146 11.040 18.050 1.00 96.19 89 LYS A N 1
ATOM 694 C CA . LYS A 1 89 ? -4.950 11.826 19.006 1.00 96.19 89 LYS A CA 1
ATOM 695 C C . LYS A 1 89 ? -6.454 11.643 18.808 1.00 96.19 89 LYS A C 1
ATOM 697 O O . LYS A 1 89 ? -7.215 11.646 19.776 1.00 96.19 89 LYS A O 1
ATOM 702 N N . ARG A 1 90 ? -6.903 11.516 17.557 1.00 95.19 90 ARG A N 1
ATOM 703 C CA . ARG A 1 90 ? -8.312 11.279 17.222 1.00 95.19 90 ARG A CA 1
ATOM 704 C C . ARG A 1 90 ? -8.778 9.916 17.738 1.00 95.19 90 ARG A C 1
ATOM 706 O O . ARG A 1 90 ? -9.857 9.841 18.324 1.00 95.19 90 ARG A O 1
ATOM 713 N N . VAL A 1 91 ? -7.980 8.867 17.536 1.00 94.44 91 VAL A N 1
ATOM 714 C CA . VAL A 1 91 ? -8.290 7.512 18.017 1.00 94.44 91 VAL A CA 1
ATOM 715 C C . VAL A 1 91 ? -8.301 7.470 19.545 1.00 94.44 91 VAL A C 1
ATOM 717 O O . VAL A 1 91 ? -9.276 6.986 20.117 1.00 94.44 91 VAL A O 1
ATOM 720 N N . GLU A 1 92 ? -7.300 8.056 20.207 1.00 95.38 92 GLU A N 1
ATOM 721 C CA . GLU A 1 92 ? -7.242 8.161 21.675 1.00 95.38 92 GLU A CA 1
ATOM 722 C C . GLU A 1 92 ? -8.470 8.884 22.248 1.00 95.38 92 GLU A C 1
ATOM 724 O O . GLU A 1 92 ? -9.081 8.433 23.219 1.00 95.38 92 GLU A O 1
ATOM 729 N N . TYR A 1 93 ? -8.880 9.995 21.625 1.00 94.50 93 TYR A N 1
ATOM 730 C CA . TYR A 1 93 ? -10.095 10.711 22.013 1.00 94.50 93 TYR A CA 1
ATOM 731 C C . TYR A 1 93 ? -11.344 9.827 21.879 1.00 94.50 93 TYR A C 1
ATOM 733 O O . TYR A 1 93 ? -12.187 9.817 22.777 1.00 94.50 93 TYR A O 1
ATOM 741 N N . GLY A 1 94 ? -11.461 9.084 20.774 1.00 93.19 94 GLY A N 1
ATOM 742 C CA . GLY A 1 94 ? -12.574 8.168 20.532 1.00 93.19 94 GLY A CA 1
ATOM 743 C C . GLY A 1 94 ? -12.649 7.051 21.572 1.00 93.19 94 GLY A C 1
ATOM 744 O O . GLY A 1 94 ? -13.709 6.841 22.158 1.00 93.19 94 GLY A O 1
ATOM 745 N N . GLN A 1 95 ? -11.521 6.395 21.855 1.00 93.25 95 GLN A N 1
ATOM 746 C CA . GLN A 1 95 ? -11.421 5.332 22.861 1.00 93.25 95 GLN A CA 1
ATOM 747 C C . GLN A 1 95 ? -11.815 5.836 24.251 1.00 93.25 95 GLN A C 1
ATOM 749 O O . GLN A 1 95 ? -12.718 5.279 24.876 1.00 93.25 95 GLN A O 1
ATOM 754 N N . ARG A 1 96 ? -11.241 6.967 24.683 1.00 92.94 96 ARG A N 1
ATOM 755 C CA . ARG A 1 96 ? -11.594 7.593 25.962 1.00 92.94 9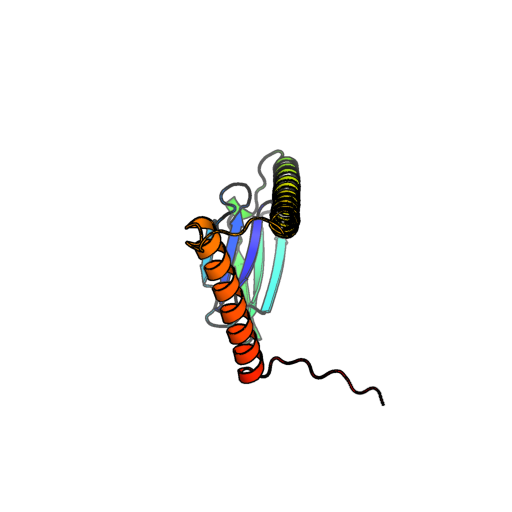6 ARG A CA 1
ATOM 756 C C . ARG A 1 96 ? -13.085 7.927 26.044 1.00 92.94 96 ARG A C 1
ATOM 758 O O . ARG A 1 96 ? -13.717 7.697 27.070 1.00 92.94 96 ARG A O 1
ATOM 765 N N . ARG A 1 97 ? -13.687 8.434 24.961 1.00 92.31 97 ARG A N 1
ATOM 766 C CA . ARG A 1 97 ? -15.117 8.781 24.956 1.00 92.31 97 ARG A CA 1
ATOM 767 C C . ARG A 1 97 ? -16.024 7.553 25.063 1.00 92.31 97 ARG A C 1
ATOM 769 O O . ARG A 1 97 ? -17.099 7.658 25.665 1.00 92.31 97 ARG A O 1
ATOM 776 N N . VAL A 1 98 ? -15.620 6.425 24.475 1.00 90.56 98 VAL A N 1
ATOM 777 C CA . VAL A 1 98 ? -16.322 5.135 24.592 1.00 90.56 98 VAL A CA 1
ATOM 778 C C . VAL A 1 98 ? -16.266 4.630 26.035 1.00 90.56 98 VAL A C 1
ATOM 780 O O . VAL A 1 98 ? -17.301 4.246 26.578 1.00 90.56 98 VAL A O 1
ATOM 783 N N . GLU A 1 99 ? -15.103 4.707 26.684 1.00 90.19 99 GLU A N 1
ATOM 784 C CA . GLU A 1 99 ? -14.937 4.340 28.097 1.00 90.19 99 GLU A CA 1
ATOM 785 C C . GLU A 1 99 ? -15.793 5.212 29.024 1.00 90.19 99 GLU A C 1
ATOM 787 O O . GLU A 1 99 ? -16.536 4.686 29.853 1.00 90.19 99 GLU A O 1
ATOM 792 N N . GLU A 1 100 ? -15.771 6.534 28.828 1.00 91.06 100 GLU A N 1
ATOM 793 C CA . GLU A 1 100 ? -16.614 7.479 29.572 1.00 91.06 100 GLU A CA 1
ATOM 794 C C . GLU A 1 100 ? -18.108 7.136 29.415 1.00 91.06 100 GLU A C 1
ATOM 796 O O . GLU A 1 100 ? -18.843 7.095 30.400 1.00 91.06 100 GLU A O 1
ATOM 801 N N . ARG A 1 101 ? -18.568 6.814 28.194 1.00 87.25 101 ARG A N 1
ATOM 802 C CA . ARG A 1 101 ? -19.967 6.412 27.947 1.00 87.25 101 ARG A CA 1
ATOM 803 C C . ARG A 1 101 ? -20.319 5.108 28.665 1.00 87.25 101 ARG A C 1
ATOM 805 O O . ARG A 1 101 ? -21.417 4.986 29.204 1.00 87.25 101 ARG A O 1
ATOM 812 N N . LYS A 1 102 ? -19.404 4.137 28.674 1.00 88.06 102 LYS A N 1
ATOM 813 C CA . LYS A 1 102 ? -19.605 2.851 29.351 1.00 88.06 102 LYS A CA 1
ATOM 814 C C . LYS A 1 102 ? -19.726 3.036 30.868 1.00 88.06 102 LYS A C 1
ATOM 816 O O . LYS A 1 102 ? -20.628 2.461 31.471 1.00 88.06 102 LYS A O 1
ATOM 821 N N . ALA A 1 103 ? -18.892 3.887 31.465 1.00 86.75 103 ALA 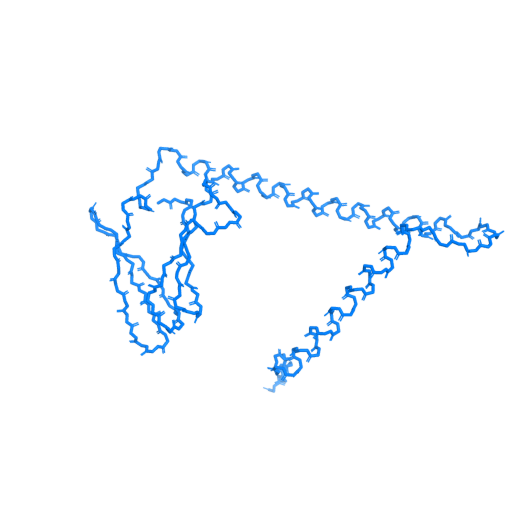A N 1
ATOM 822 C CA . ALA A 1 103 ? -18.962 4.220 32.889 1.00 86.75 103 ALA A CA 1
ATOM 823 C C . ALA A 1 103 ? -20.245 4.999 33.261 1.00 86.75 103 ALA A C 1
ATOM 825 O O . ALA A 1 103 ? -20.873 4.723 34.286 1.00 86.75 103 ALA A O 1
ATOM 826 N N . GLU A 1 104 ? -20.688 5.939 32.416 1.00 87.31 104 GLU A N 1
ATOM 827 C CA . GLU A 1 104 ? -21.972 6.647 32.577 1.00 87.31 104 GLU A CA 1
ATOM 828 C C . GLU A 1 104 ? -23.180 5.694 32.532 1.00 87.31 104 GLU A C 1
ATOM 830 O O . GLU A 1 104 ? -24.146 5.882 33.272 1.00 87.31 104 GLU A O 1
ATOM 835 N N . LEU A 1 105 ? -23.149 4.668 31.675 1.00 82.19 105 LEU A N 1
ATOM 836 C CA . LEU A 1 105 ? -24.203 3.651 31.605 1.00 82.19 105 LEU A CA 1
ATOM 837 C C . LEU A 1 105 ? -24.202 2.734 32.838 1.00 82.19 105 LEU A C 1
ATOM 839 O O . LEU A 1 105 ? -25.267 2.471 33.394 1.00 82.19 105 LEU A O 1
ATOM 843 N N . GLN A 1 106 ? -23.025 2.304 33.307 1.00 78.06 106 GLN A N 1
ATOM 844 C CA . GLN A 1 106 ? -22.895 1.473 34.510 1.00 78.06 106 GLN A CA 1
ATOM 845 C C . GLN A 1 106 ? -23.383 2.212 35.765 1.00 78.06 106 GLN A C 1
ATOM 847 O O . GLN A 1 106 ? -24.258 1.711 36.470 1.00 78.06 106 GLN A O 1
ATOM 852 N N . SER A 1 107 ? -22.935 3.452 35.978 1.00 77.19 107 SER A N 1
ATOM 853 C CA . SER A 1 107 ? -23.395 4.288 37.100 1.00 77.19 107 SER A CA 1
ATOM 854 C C . SER A 1 107 ? -24.901 4.593 37.062 1.00 77.19 107 SER A C 1
ATOM 856 O O . SER A 1 107 ? -25.553 4.621 38.106 1.00 77.19 107 SER A O 1
ATOM 858 N N . LYS A 1 108 ? -25.502 4.762 35.874 1.00 75.50 108 LYS A N 1
ATOM 859 C CA . LYS A 1 108 ? -26.964 4.906 35.731 1.00 75.50 108 LYS A CA 1
ATOM 860 C C . LYS A 1 108 ? -27.730 3.611 36.011 1.00 75.50 108 LYS A C 1
ATOM 862 O O . LYS A 1 108 ? -28.861 3.689 36.487 1.00 75.50 108 LYS A O 1
ATOM 867 N N . SER A 1 109 ? -27.143 2.447 35.729 1.00 64.44 109 SER A N 1
ATOM 868 C CA . SER A 1 109 ? -27.755 1.148 36.036 1.00 64.44 109 SER A CA 1
ATOM 869 C C . SER A 1 109 ? -27.756 0.839 37.538 1.00 64.44 109 SER A C 1
ATOM 871 O O . SER A 1 109 ? -28.743 0.321 38.052 1.00 64.44 109 SER A O 1
ATOM 873 N N . GLU A 1 110 ? -26.718 1.260 38.267 1.00 58.91 110 GLU A N 1
ATOM 874 C CA . GLU A 1 110 ? -26.625 1.100 39.726 1.00 58.91 110 GLU A CA 1
ATOM 875 C C . GLU A 1 110 ? -27.509 2.105 40.494 1.00 58.91 110 GLU A C 1
ATOM 877 O O . GLU A 1 110 ? -27.958 1.822 41.603 1.00 58.91 110 GLU A O 1
ATOM 882 N N . GLY A 1 111 ? -27.830 3.259 39.894 1.00 56.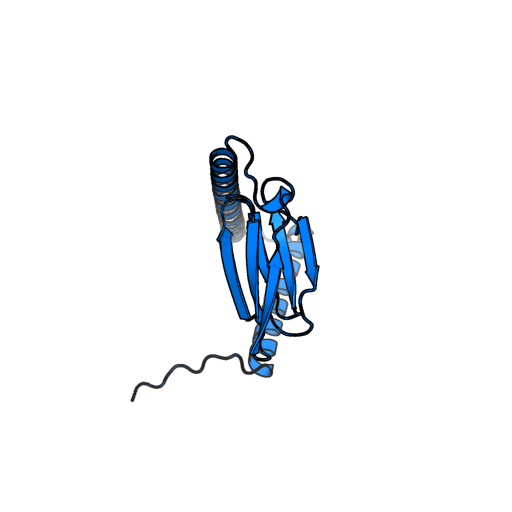72 111 GLY A N 1
ATOM 883 C CA . GLY A 1 111 ? -28.697 4.290 40.482 1.00 56.72 111 GLY A CA 1
ATOM 884 C C . GLY A 1 111 ? -30.212 4.060 40.347 1.00 56.72 111 GLY A C 1
ATOM 885 O O . GLY A 1 111 ? -30.985 4.829 40.914 1.00 56.72 111 GLY A O 1
ATOM 886 N N . LYS A 1 112 ? -30.662 3.025 39.621 1.00 52.97 112 LYS A N 1
ATOM 887 C CA . LYS A 1 112 ? -32.091 2.696 39.396 1.00 52.97 112 LYS A CA 1
ATOM 888 C C . LYS A 1 112 ? -32.621 1.592 40.338 1.00 52.97 112 LYS A C 1
ATOM 890 O O . LYS A 1 112 ? -33.564 0.885 40.005 1.00 52.97 112 LYS A O 1
ATOM 895 N N . GLY A 1 113 ? -32.032 1.447 41.529 1.00 41.56 113 GLY A N 1
ATOM 896 C CA . GLY A 1 113 ? -32.408 0.451 42.544 1.00 41.56 113 GLY A CA 1
ATOM 897 C C . GLY A 1 113 ? -33.594 0.808 43.454 1.00 41.56 113 GLY A C 1
ATOM 898 O O . GLY A 1 113 ? -33.778 0.153 44.477 1.00 41.56 113 GLY A O 1
ATOM 899 N N . GLY A 1 114 ? -34.395 1.827 43.138 1.00 45.00 114 GLY A N 1
ATOM 900 C CA . GLY A 1 114 ? -35.568 2.146 43.950 1.00 45.00 114 GLY A CA 1
ATOM 901 C C . GLY A 1 114 ? -36.429 3.263 43.383 1.00 45.00 114 GLY A C 1
ATOM 902 O O . GLY A 1 114 ? -36.227 4.412 43.749 1.00 45.00 114 GLY A O 1
ATOM 903 N N . ASP A 1 115 ? -37.381 2.921 42.518 1.00 37.25 115 ASP A N 1
ATOM 904 C CA . ASP A 1 115 ? -38.772 3.367 42.664 1.00 37.25 115 ASP A CA 1
ATOM 905 C C . ASP A 1 115 ? -39.675 2.524 41.751 1.00 37.25 115 ASP A C 1
ATOM 907 O O . ASP A 1 115 ? -39.335 2.212 40.610 1.00 37.25 115 ASP A O 1
ATOM 911 N N . ASP A 1 116 ? -40.801 2.104 42.304 1.00 48.91 116 ASP A N 1
ATOM 912 C CA . ASP A 1 116 ? -41.727 1.115 41.767 1.00 48.91 116 ASP A CA 1
ATOM 913 C C . 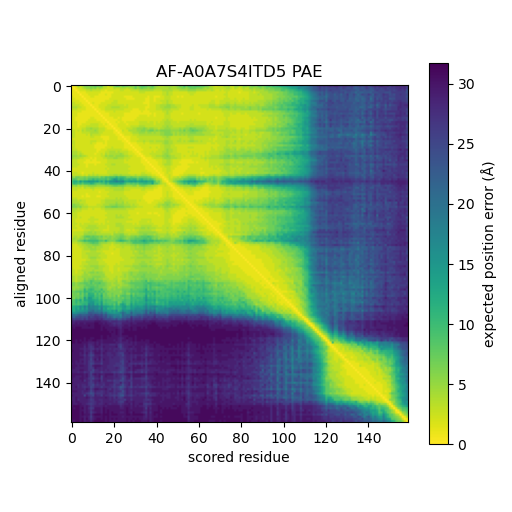ASP A 1 116 ? -42.776 1.828 40.895 1.00 48.91 116 ASP A C 1
ATOM 915 O O . ASP A 1 116 ? -43.661 2.507 41.416 1.00 48.91 116 ASP A O 1
ATOM 919 N N . SER A 1 117 ? -42.677 1.760 39.558 1.00 40.84 117 SER A N 1
ATOM 920 C CA . SER A 1 117 ? -43.808 2.064 38.654 1.00 40.84 117 SER A CA 1
ATOM 921 C C . SER A 1 117 ? -43.574 1.650 37.186 1.00 40.84 117 SER A C 1
ATOM 923 O O . SER A 1 117 ? -42.892 2.325 36.427 1.00 40.84 117 SER A O 1
ATOM 925 N N . LYS A 1 118 ? -44.229 0.544 36.793 1.00 42.03 118 LYS A N 1
ATOM 926 C CA . LYS A 1 118 ? -44.694 0.143 35.441 1.00 42.03 118 LYS A CA 1
ATOM 927 C C . LYS A 1 118 ? -43.801 0.497 34.233 1.00 42.03 118 LYS A C 1
ATOM 929 O O . LYS A 1 118 ? -43.935 1.554 33.625 1.00 42.03 118 LYS A O 1
ATOM 934 N N . ASP A 1 119 ? -43.009 -0.499 33.833 1.00 46.06 119 ASP A N 1
ATOM 935 C CA . ASP A 1 119 ? -42.193 -0.595 32.616 1.00 46.06 119 ASP A CA 1
ATOM 936 C C . ASP A 1 119 ? -42.944 -0.263 31.308 1.00 46.06 119 ASP A C 1
ATOM 938 O O . ASP A 1 119 ? -43.597 -1.113 30.700 1.00 46.06 119 ASP A O 1
ATOM 942 N N . GLU A 1 120 ? -42.725 0.944 30.789 1.00 47.47 120 GLU A N 1
ATOM 943 C CA . GLU A 1 120 ? -42.489 1.129 29.357 1.00 47.47 120 GLU A CA 1
ATOM 944 C C . GLU A 1 120 ? -41.035 1.584 29.171 1.00 47.47 120 GLU A C 1
ATOM 946 O O . GLU A 1 12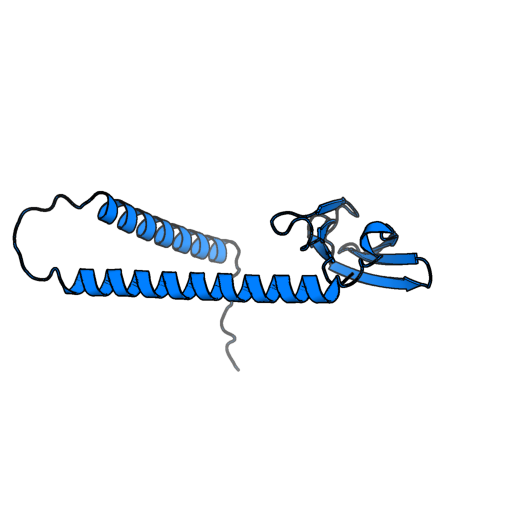0 ? -40.687 2.738 29.413 1.00 47.47 120 GLU A O 1
ATOM 951 N N . LEU A 1 121 ? -40.164 0.654 28.760 1.00 51.75 121 LEU A N 1
ATOM 952 C CA . LEU A 1 121 ? -38.756 0.932 28.452 1.00 51.75 121 LEU A CA 1
ATOM 953 C C . LEU A 1 121 ? -38.640 2.054 27.409 1.00 51.75 121 LEU A C 1
ATOM 955 O O . LEU A 1 121 ? -39.262 1.987 26.339 1.00 51.75 121 LEU A O 1
ATOM 959 N N . SER A 1 122 ? -37.798 3.045 27.706 1.00 64.25 122 SER A N 1
ATOM 960 C CA . SER A 1 122 ? -37.504 4.180 26.827 1.00 64.25 122 SER A CA 1
ATOM 961 C C . SER A 1 122 ? -36.994 3.702 25.454 1.00 64.25 122 SER A C 1
ATOM 963 O O . SER A 1 122 ? -36.261 2.710 25.391 1.00 64.25 122 SER A O 1
ATOM 965 N N . PRO A 1 123 ? -37.299 4.401 24.339 1.00 57.88 123 PRO A N 1
ATOM 966 C CA . PRO A 1 123 ? -36.771 4.068 23.011 1.00 57.88 123 PRO A CA 1
ATOM 967 C C . PRO A 1 123 ? -35.241 3.924 22.974 1.00 57.88 123 PRO A C 1
ATOM 969 O O . PRO A 1 123 ? -34.719 3.097 22.232 1.00 57.88 123 PRO A O 1
ATOM 972 N N . ALA A 1 124 ? -34.525 4.675 23.817 1.00 64.19 124 ALA A N 1
ATOM 973 C CA . ALA A 1 124 ? -33.071 4.593 2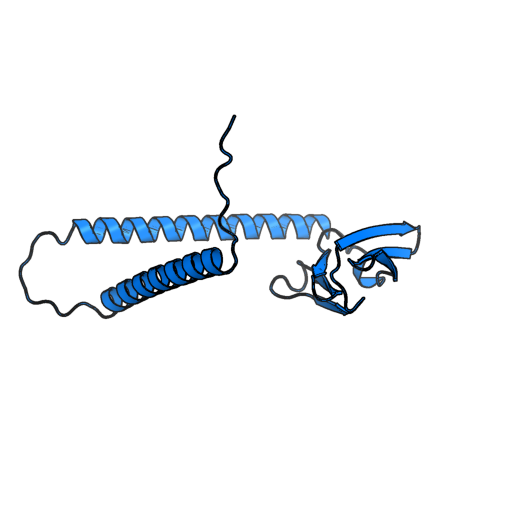3.932 1.00 64.19 124 ALA A CA 1
ATOM 974 C C . ALA A 1 124 ? -32.591 3.314 24.648 1.00 64.19 124 ALA A C 1
ATOM 976 O O . ALA A 1 124 ? -31.555 2.765 24.287 1.00 64.19 124 ALA A O 1
ATOM 977 N N . GLU A 1 125 ? -33.346 2.814 25.632 1.00 62.00 125 GLU A N 1
ATOM 978 C CA . GLU A 1 125 ? -33.035 1.559 26.338 1.00 62.00 125 GLU A CA 1
ATOM 979 C C . GLU A 1 125 ? -33.340 0.336 25.458 1.00 62.00 125 GLU A C 1
ATOM 981 O O . GLU A 1 125 ? -32.646 -0.675 25.544 1.00 62.00 125 GLU A O 1
ATOM 986 N N . LYS A 1 126 ? -34.341 0.436 24.572 1.00 63.25 126 LYS A N 1
ATOM 987 C CA . LYS A 1 126 ? -34.631 -0.590 23.558 1.00 63.25 126 LYS A CA 1
ATOM 988 C C . LYS A 1 126 ? -33.546 -0.644 22.483 1.00 63.25 126 LYS A C 1
ATOM 990 O O . LYS A 1 126 ? -33.061 -1.731 22.201 1.00 63.25 126 LYS A O 1
ATOM 995 N N . ALA A 1 127 ? -33.118 0.509 21.964 1.00 70.75 127 ALA A N 1
ATOM 996 C CA . ALA A 1 127 ? -32.047 0.584 20.969 1.00 70.75 127 ALA A CA 1
ATOM 997 C C . ALA A 1 127 ? -30.712 0.041 21.508 1.00 70.75 127 ALA A C 1
ATOM 999 O O . ALA A 1 127 ? -30.035 -0.705 20.812 1.00 70.75 127 ALA A O 1
ATOM 1000 N N . ALA A 1 128 ? -30.368 0.341 22.766 1.00 75.44 128 ALA A N 1
ATOM 1001 C CA . ALA A 1 128 ? -29.155 -0.189 23.392 1.00 75.44 128 ALA A CA 1
ATOM 1002 C C . ALA A 1 128 ? -29.203 -1.717 23.577 1.00 75.44 128 ALA A C 1
ATOM 1004 O O . ALA A 1 128 ? -28.218 -2.400 23.316 1.00 75.44 128 ALA A O 1
ATOM 1005 N N . LYS A 1 129 ? -30.356 -2.269 23.982 1.00 75.00 129 LYS A N 1
ATOM 1006 C CA . LYS A 1 129 ? -30.547 -3.727 24.081 1.00 75.00 129 LYS A CA 1
ATOM 1007 C C . LYS A 1 129 ? -30.534 -4.414 22.716 1.00 75.00 129 LYS A C 1
ATOM 1009 O O . LYS A 1 129 ? -30.073 -5.544 22.610 1.00 75.00 129 LYS A O 1
ATOM 1014 N N . GLU A 1 130 ? -31.060 -3.756 21.689 1.00 76.00 130 GLU A N 1
ATOM 1015 C CA . GLU A 1 130 ? -31.047 -4.257 20.314 1.00 76.00 130 GLU A CA 1
ATOM 1016 C C . GLU A 1 130 ? -29.623 -4.274 19.741 1.00 76.00 130 GLU A C 1
ATOM 1018 O O . GLU A 1 130 ? -29.227 -5.271 19.145 1.00 76.00 130 GLU A O 1
ATOM 1023 N N . GLU A 1 131 ? -28.830 -3.230 19.999 1.00 75.94 131 GLU A N 1
ATOM 1024 C CA . GLU A 1 131 ? -27.408 -3.154 19.639 1.00 75.94 131 GLU A CA 1
ATOM 1025 C C . GLU A 1 131 ? -26.582 -4.236 20.355 1.00 75.94 131 GLU A C 1
ATOM 1027 O O . GLU A 1 131 ? -25.817 -4.952 19.713 1.00 75.94 131 GLU A O 1
ATOM 1032 N N . GLU A 1 132 ? -26.801 -4.444 21.657 1.00 84.88 132 GLU A N 1
ATOM 1033 C CA . GLU A 1 132 ? -26.140 -5.511 22.425 1.00 84.88 132 GLU A CA 1
ATOM 1034 C C . GLU A 1 132 ? -26.517 -6.913 21.911 1.00 84.88 132 GLU A C 1
ATOM 1036 O O . GLU A 1 132 ? -25.665 -7.799 21.796 1.00 84.88 132 GLU A O 1
ATOM 1041 N N . LEU A 1 133 ? -27.784 -7.118 21.537 1.00 86.00 133 LEU A N 1
ATOM 1042 C CA . LEU A 1 133 ? -28.247 -8.369 20.937 1.00 86.00 133 LEU A CA 1
ATOM 1043 C C . LEU A 1 133 ? -27.634 -8.589 19.543 1.00 86.00 133 LEU A C 1
ATOM 1045 O O . LEU A 1 133 ? -27.239 -9.708 19.210 1.00 86.00 133 LEU A O 1
ATOM 1049 N N . LEU A 1 134 ? -27.514 -7.535 18.735 1.00 84.81 134 LEU A N 1
ATOM 1050 C CA . LEU A 1 134 ? -26.835 -7.566 17.438 1.00 84.81 134 LEU A CA 1
ATOM 1051 C C . LEU A 1 134 ? -25.354 -7.931 17.589 1.00 84.81 134 LEU A C 1
ATOM 1053 O O . LEU A 1 134 ? -24.863 -8.787 16.858 1.00 84.81 134 LEU A O 1
ATOM 1057 N N . GLU A 1 135 ? -24.652 -7.370 18.573 1.00 85.12 135 GLU A N 1
ATOM 1058 C CA . GLU A 1 135 ? -23.257 -7.733 18.842 1.00 85.12 135 GLU A CA 1
ATOM 1059 C C . GLU A 1 135 ? -23.107 -9.188 19.305 1.00 85.12 135 GLU A C 1
ATOM 1061 O O . GLU A 1 135 ? -22.209 -9.897 18.845 1.00 85.12 135 GLU A O 1
ATOM 1066 N N . LEU A 1 136 ? -23.994 -9.662 20.185 1.00 90.00 136 LEU A N 1
ATOM 1067 C CA . LEU A 1 136 ? -23.997 -11.053 20.646 1.00 90.00 136 LEU A CA 1
ATOM 1068 C C . LEU A 1 136 ? -24.262 -12.033 19.500 1.00 90.00 136 LEU A C 1
ATOM 1070 O O . LEU A 1 136 ? -23.559 -13.035 19.366 1.00 90.00 136 LEU A O 1
ATOM 1074 N N . THR A 1 137 ? -25.249 -11.737 18.654 1.00 85.31 137 THR A N 1
ATOM 1075 C CA . THR A 1 137 ? -25.565 -12.572 17.485 1.00 85.31 137 THR A CA 1
ATOM 1076 C C . THR A 1 137 ? -24.433 -12.565 16.462 1.00 85.31 137 THR A C 1
ATOM 1078 O O . THR A 1 137 ? -24.099 -13.619 15.924 1.00 85.31 137 THR A O 1
ATOM 1081 N N . PHE A 1 138 ? -23.787 -11.417 16.239 1.00 88.19 138 PHE A N 1
ATOM 1082 C CA . PHE A 1 138 ? -22.620 -11.310 15.368 1.00 88.19 138 PHE A CA 1
ATOM 1083 C C . PHE A 1 138 ? -21.445 -12.152 15.878 1.00 88.19 138 PHE A C 1
ATOM 1085 O O . PHE A 1 138 ? -20.872 -12.920 15.110 1.00 88.19 138 PHE A O 1
ATOM 1092 N N . ARG A 1 139 ? -21.136 -12.095 17.180 1.00 85.81 139 ARG A N 1
ATOM 1093 C CA . ARG A 1 139 ? -20.073 -12.918 17.783 1.00 85.81 139 ARG A CA 1
ATOM 1094 C C . ARG A 1 139 ? -20.356 -14.412 17.683 1.00 85.81 139 ARG A C 1
ATOM 1096 O O . ARG A 1 139 ? -19.459 -15.167 17.325 1.00 85.81 139 ARG A O 1
ATOM 1103 N N . ALA A 1 140 ? -21.593 -14.829 17.944 1.00 91.25 140 ALA A N 1
ATOM 1104 C CA . ALA A 1 140 ? -21.985 -16.228 17.801 1.0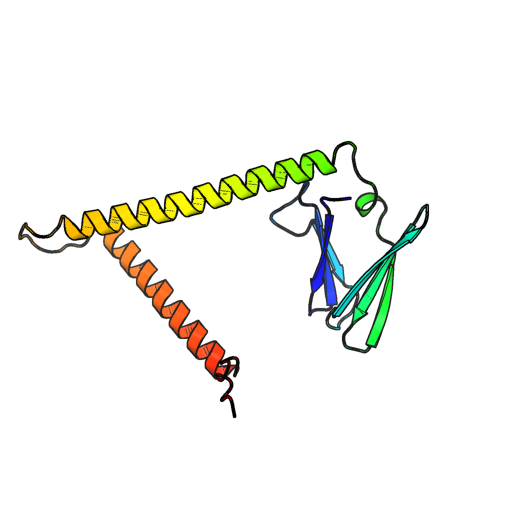0 91.25 140 ALA A CA 1
ATOM 1105 C C . ALA A 1 140 ? -21.852 -16.710 16.345 1.00 91.25 140 ALA A C 1
ATOM 1107 O O . ALA A 1 140 ? -21.389 -17.823 16.102 1.00 91.25 140 ALA A O 1
ATOM 1108 N N . MET A 1 141 ? -22.209 -15.864 15.370 1.00 88.00 141 MET A N 1
ATOM 1109 C CA . MET A 1 141 ? -22.014 -16.167 13.950 1.00 88.00 141 MET A CA 1
ATOM 1110 C C . MET A 1 141 ? -20.531 -16.225 13.564 1.00 88.00 141 MET A C 1
ATOM 1112 O O . MET A 1 141 ? -20.146 -17.120 12.818 1.00 88.00 141 MET A O 1
ATOM 1116 N N . GLU A 1 142 ? -19.685 -15.326 14.078 1.00 82.56 142 GLU A N 1
ATOM 1117 C CA . GLU A 1 142 ? -18.238 -15.381 13.839 1.00 82.56 142 GLU A CA 1
ATOM 1118 C C . GLU A 1 142 ? -17.587 -16.633 14.439 1.00 82.56 142 GLU A C 1
ATOM 1120 O O . GLU A 1 142 ? -16.705 -17.216 13.809 1.00 82.56 142 GLU A O 1
ATOM 1125 N N . GLU A 1 143 ? -17.983 -17.046 15.644 1.00 86.50 143 GLU A N 1
ATOM 1126 C CA . GLU A 1 143 ? -17.476 -18.271 16.274 1.00 86.50 143 GLU A CA 1
ATOM 1127 C C . GLU A 1 143 ? -17.905 -19.516 15.499 1.00 86.50 143 GLU A C 1
ATOM 112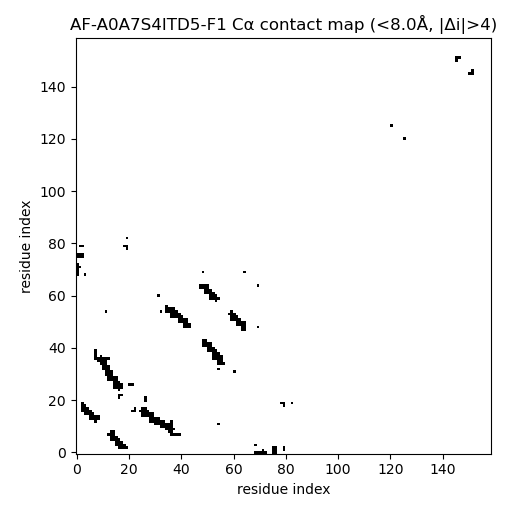9 O O . GLU A 1 143 ? -17.052 -20.335 15.159 1.00 86.50 143 GLU A O 1
ATOM 1134 N N . ALA A 1 144 ? -19.186 -19.611 15.128 1.00 87.75 144 ALA A N 1
ATOM 1135 C CA . ALA A 1 144 ? -19.688 -20.704 14.300 1.00 87.75 144 ALA A CA 1
ATOM 1136 C C . ALA A 1 144 ? -18.981 -20.755 12.935 1.00 87.75 144 ALA A C 1
ATOM 1138 O O . ALA A 1 144 ? -18.588 -21.824 12.477 1.00 87.75 144 ALA A O 1
ATOM 1139 N N . PHE A 1 145 ? -18.746 -19.596 12.311 1.00 84.94 145 PHE A N 1
ATOM 1140 C CA . PHE A 1 145 ? -18.008 -19.505 11.053 1.00 84.94 145 PHE A CA 1
ATOM 1141 C C . PHE A 1 145 ? -16.541 -19.930 11.211 1.00 84.94 145 PHE A C 1
ATOM 1143 O O . PHE A 1 145 ? -16.003 -20.630 10.357 1.00 84.94 145 PHE A O 1
ATOM 1150 N N . LYS A 1 146 ? -15.874 -19.551 12.308 1.00 81.00 146 LYS A N 1
ATOM 1151 C CA . LYS A 1 146 ? -14.499 -19.992 12.604 1.00 81.00 146 LYS A CA 1
ATOM 1152 C C . LYS A 1 146 ? -14.419 -21.497 12.856 1.00 81.00 146 LYS A C 1
ATOM 1154 O O . LYS A 1 146 ? -13.428 -22.109 12.457 1.00 81.00 146 LYS A O 1
ATOM 1159 N N . GLU A 1 147 ? -15.431 -22.081 13.492 1.00 84.75 147 GLU A N 1
ATOM 1160 C CA . GLU A 1 147 ? -15.533 -23.526 13.717 1.00 84.75 147 GLU A CA 1
ATOM 1161 C C . GLU A 1 147 ? -15.775 -24.281 12.400 1.00 84.75 147 GLU A C 1
ATOM 1163 O O . GLU A 1 147 ? -15.041 -25.222 12.093 1.00 84.75 147 GLU A O 1
ATOM 1168 N N . GLU A 1 148 ? -16.713 -23.816 11.567 1.00 84.00 148 GLU A N 1
ATOM 1169 C CA . GLU A 1 148 ? -17.003 -24.388 10.243 1.00 84.00 148 GLU A CA 1
ATOM 1170 C C . GLU A 1 148 ? -15.794 -24.306 9.298 1.00 84.00 148 GLU A C 1
ATOM 1172 O O . GLU A 1 148 ? -15.481 -25.258 8.583 1.00 84.00 148 GLU A O 1
ATOM 1177 N N . MET A 1 149 ? -15.061 -23.192 9.339 1.00 82.88 149 MET A N 1
ATOM 1178 C CA . MET A 1 149 ? -13.864 -22.969 8.523 1.00 82.88 149 MET A CA 1
ATOM 1179 C C . MET A 1 149 ? -12.592 -23.600 9.115 1.00 82.88 149 MET A C 1
ATOM 1181 O O . MET A 1 149 ? -11.513 -23.450 8.539 1.00 82.88 149 MET A O 1
ATOM 1185 N N . GLY A 1 150 ? -12.686 -24.301 10.253 1.00 77.81 150 GLY A N 1
ATOM 1186 C CA . GLY A 1 150 ? -11.560 -25.009 10.872 1.00 77.81 150 GLY A CA 1
ATOM 1187 C C . GLY A 1 150 ? -10.429 -24.099 11.370 1.00 77.81 150 GLY A C 1
ATOM 1188 O O . GLY A 1 150 ? -9.282 -24.536 11.456 1.00 77.81 150 GLY A O 1
ATOM 1189 N N . LEU A 1 151 ? -10.735 -22.839 11.692 1.00 67.69 151 LEU A N 1
ATOM 1190 C CA . LEU A 1 151 ? -9.787 -21.806 12.140 1.00 67.69 151 LEU A CA 1
ATOM 1191 C C . LEU A 1 151 ? -9.571 -21.795 13.665 1.00 67.69 151 LEU A C 1
ATOM 1193 O O . LEU A 1 151 ? -8.913 -20.900 14.192 1.00 67.69 151 LEU A O 1
ATOM 1197 N N . THR A 1 152 ? -10.117 -22.769 14.395 1.00 59.16 152 THR A N 1
ATOM 1198 C CA . THR A 1 152 ? -9.899 -22.900 15.840 1.00 59.16 152 THR A CA 1
ATOM 1199 C C . THR A 1 152 ? -8.469 -23.375 16.108 1.00 59.16 152 THR A C 1
ATOM 1201 O O . THR A 1 152 ? -8.130 -24.530 15.834 1.00 59.16 152 THR A O 1
ATOM 1204 N N . GLU A 1 153 ? -7.622 -22.500 16.653 1.00 56.72 153 GLU A N 1
ATOM 1205 C CA . GLU A 1 153 ? -6.301 -22.885 17.155 1.00 56.72 153 GLU A CA 1
ATOM 1206 C C . GLU A 1 153 ? -6.466 -23.942 18.257 1.00 56.72 153 GLU A C 1
ATOM 1208 O O . GLU A 1 153 ? -6.945 -23.656 19.355 1.00 56.72 153 GLU A O 1
ATOM 1213 N N . LYS A 1 154 ? -6.074 -25.191 17.976 1.00 49.78 154 LYS A N 1
ATOM 1214 C CA . LYS A 1 154 ? -5.893 -26.192 19.032 1.00 49.78 154 LYS A CA 1
ATOM 1215 C C . LYS A 1 154 ? -4.746 -25.720 19.934 1.00 49.78 154 LYS A C 1
ATOM 1217 O O . LYS A 1 154 ? -3.672 -25.422 19.402 1.00 49.78 154 LYS A O 1
ATOM 1222 N N . PRO A 1 155 ? -4.912 -25.682 21.268 1.00 48.09 155 PRO A N 1
ATOM 1223 C CA . PRO A 1 155 ? -3.780 -25.449 22.148 1.00 48.09 155 PRO A CA 1
ATOM 1224 C C . PRO A 1 155 ? -2.766 -26.576 21.927 1.00 48.09 155 PRO A C 1
ATOM 1226 O O . PRO A 1 155 ? -3.129 -27.752 21.912 1.00 48.09 155 PRO A O 1
ATOM 1229 N N . LYS A 1 156 ? -1.501 -26.208 21.691 1.00 40.12 156 LYS A N 1
ATOM 1230 C CA . LYS A 1 156 ? -0.381 -27.154 21.638 1.00 40.12 156 LYS A CA 1
ATOM 1231 C C . LYS A 1 156 ? -0.349 -27.925 22.958 1.00 40.12 156 LYS A C 1
ATOM 1233 O O . LYS A 1 156 ? -0.036 -27.340 23.990 1.00 40.12 156 LYS A O 1
ATOM 1238 N N . GLU A 1 157 ? -0.664 -29.216 22.918 1.00 46.78 157 GLU A N 1
ATOM 1239 C CA . GLU A 1 157 ? -0.266 -30.140 23.977 1.00 46.78 157 GLU A CA 1
ATOM 1240 C C . GLU A 1 157 ? 1.267 -30.199 23.967 1.00 46.78 157 GLU A C 1
ATOM 1242 O O . GLU A 1 157 ? 1.880 -30.655 23.000 1.00 46.78 157 GLU A O 1
ATOM 1247 N N . GLU A 1 158 ? 1.886 -29.642 25.006 1.00 45.06 158 GLU A N 1
ATOM 1248 C CA . GLU A 1 158 ? 3.307 -29.827 25.288 1.00 45.06 158 GLU A CA 1
ATOM 1249 C C . GLU A 1 158 ? 3.531 -31.275 25.747 1.00 45.06 158 GLU A C 1
ATOM 1251 O O . GLU A 1 158 ? 2.932 -31.724 26.728 1.00 45.06 158 GLU A O 1
ATOM 1256 N N . SER A 1 159 ? 4.395 -31.996 25.028 1.00 47.19 159 SER A N 1
ATOM 1257 C CA . SER A 1 159 ? 4.970 -33.290 25.417 1.00 47.19 159 SER A CA 1
ATOM 1258 C C . SER A 1 159 ? 6.484 -33.190 25.472 1.00 47.19 159 SER A C 1
ATOM 1260 O O . SER A 1 159 ? 7.036 -32.685 24.463 1.00 47.19 159 SER A O 1
#